Protein AF-A0A924ZEC5-F1 (afdb_monomer)

Mean predicted aligned error: 2.45 Å

Radius of gyration: 12.03 Å; Cα contacts (8 Å, |Δi|>4): 60; chains: 1; bounding box: 28×23×30 Å

Sequence (53 aa):
MAKRALITWGGWEGHQPDKVAALFAADLGEAGFEVQVTDSLACFDDAGALADL

Secondary structure (DSSP, 8-state):
--EEEEEE----TT--HHHHHHHHHHHHHHTTEEEEEESSGGGGS-HHHHHT-

Structure (mmCIF, N/CA/C/O backbone):
data_AF-A0A924ZEC5-F1
#
_entry.id   AF-A0A924ZEC5-F1
#
loop_
_atom_site.group_PDB
_atom_site.id
_atom_site.type_symbol
_atom_site.label_atom_id
_atom_site.label_alt_id
_atom_site.label_comp_id
_atom_site.label_asym_id
_atom_site.label_entity_id
_atom_site.label_seq_id
_atom_site.pdbx_PDB_ins_code
_atom_site.Cartn_x
_atom_site.Cartn_y
_atom_site.Cartn_z
_atom_site.occupancy
_atom_site.B_iso_or_equiv
_atom_site.auth_seq_id
_atom_site.auth_comp_id
_atom_site.auth_asym_id
_atom_site.auth_atom_id
_atom_site.pdbx_PDB_model_num
ATOM 1 N N . MET A 1 1 ? -10.835 0.412 17.312 1.00 67.62 1 MET A N 1
ATOM 2 C CA . MET A 1 1 ? -10.042 -0.416 16.384 1.00 67.62 1 MET A CA 1
ATOM 3 C C . MET A 1 1 ? -9.335 0.538 15.439 1.00 67.62 1 MET A C 1
ATOM 5 O O . MET A 1 1 ? -9.987 1.481 14.997 1.00 67.62 1 MET A O 1
ATOM 9 N N . ALA A 1 2 ? -8.030 0.371 15.219 1.00 78.44 2 ALA A N 1
ATOM 10 C CA . ALA A 1 2 ? -7.319 1.118 14.181 1.00 78.44 2 ALA A CA 1
ATOM 11 C C . ALA A 1 2 ? -7.867 0.700 12.806 1.00 78.44 2 ALA A C 1
ATOM 13 O O . ALA A 1 2 ? -8.273 -0.450 12.642 1.00 78.44 2 ALA A O 1
ATOM 14 N N . LYS A 1 3 ? -7.943 1.629 11.850 1.00 94.25 3 LYS A N 1
ATOM 15 C CA . LYS A 1 3 ? -8.296 1.291 10.460 1.00 94.25 3 LYS A CA 1
ATOM 16 C C . LYS A 1 3 ? -7.110 0.575 9.815 1.00 94.25 3 LYS A C 1
ATOM 18 O O . L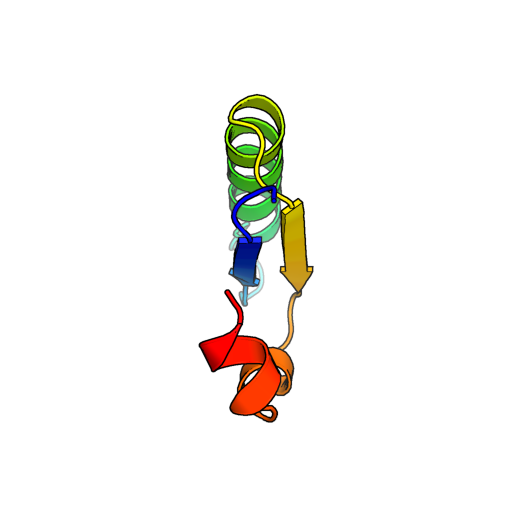YS A 1 3 ? -5.974 0.881 10.180 1.00 94.25 3 LYS A O 1
ATOM 23 N N . ARG A 1 4 ? -7.341 -0.341 8.876 1.00 97.75 4 ARG A N 1
ATOM 24 C CA . ARG A 1 4 ? -6.255 -1.083 8.230 1.00 97.75 4 ARG A CA 1
ATOM 25 C C . ARG A 1 4 ? -6.029 -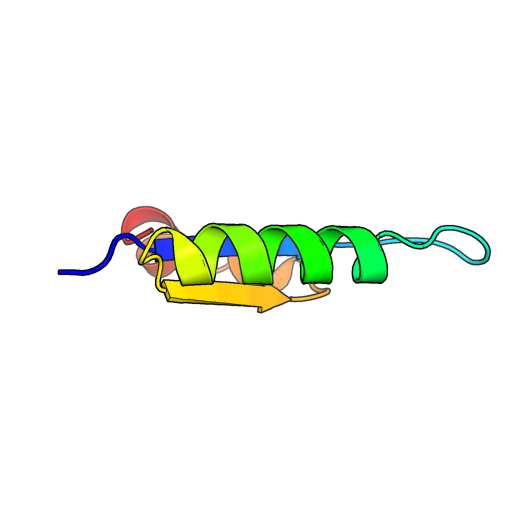0.551 6.820 1.00 97.75 4 ARG A C 1
ATOM 27 O O . ARG A 1 4 ? -6.899 0.060 6.203 1.00 97.75 4 ARG A O 1
ATOM 34 N N . ALA A 1 5 ? -4.801 -0.687 6.343 1.00 98.06 5 ALA A N 1
ATOM 35 C CA . ALA A 1 5 ? -4.426 -0.299 4.994 1.00 98.06 5 ALA A CA 1
ATOM 36 C C . ALA A 1 5 ? -3.471 -1.335 4.406 1.00 98.06 5 ALA A C 1
ATOM 38 O O . ALA A 1 5 ? -2.516 -1.757 5.057 1.00 98.06 5 ALA A O 1
ATOM 39 N N . LEU A 1 6 ? -3.715 -1.710 3.154 1.00 98.38 6 LEU A N 1
ATOM 40 C CA . LEU A 1 6 ? -2.835 -2.565 2.371 1.00 98.38 6 LEU A CA 1
ATOM 41 C C . LEU A 1 6 ? -2.178 -1.724 1.276 1.00 98.38 6 LEU A C 1
ATOM 43 O O . LEU A 1 6 ? -2.863 -1.158 0.424 1.00 98.38 6 LEU A O 1
ATOM 47 N N . ILE A 1 7 ? -0.850 -1.672 1.282 1.00 98.50 7 ILE A N 1
ATOM 48 C CA . ILE A 1 7 ? -0.043 -1.125 0.193 1.00 98.50 7 ILE A CA 1
ATOM 49 C C . ILE A 1 7 ? 0.641 -2.300 -0.500 1.00 98.50 7 ILE A C 1
ATOM 51 O O . ILE A 1 7 ? 1.454 -3.001 0.098 1.00 98.50 7 ILE A O 1
ATOM 55 N N . THR A 1 8 ? 0.339 -2.502 -1.779 1.00 98.00 8 THR A N 1
ATOM 56 C CA . THR A 1 8 ? 1.120 -3.394 -2.640 1.00 98.00 8 THR A CA 1
ATOM 57 C C . THR A 1 8 ? 1.881 -2.580 -3.676 1.00 98.00 8 THR A C 1
ATOM 59 O O . THR A 1 8 ? 1.390 -1.549 -4.145 1.00 98.00 8 THR A O 1
ATOM 62 N N . TRP A 1 9 ? 3.082 -3.018 -4.031 1.00 98.00 9 TRP A N 1
ATOM 63 C CA . TRP A 1 9 ? 3.859 -2.415 -5.103 1.00 98.00 9 TRP A CA 1
ATOM 64 C C . TRP A 1 9 ? 4.492 -3.481 -5.994 1.00 98.00 9 TRP A C 1
ATOM 66 O O . TRP A 1 9 ? 4.743 -4.608 -5.593 1.00 98.00 9 TRP A O 1
ATOM 76 N N . GLY A 1 10 ? 4.752 -3.102 -7.238 1.00 95.88 10 GLY A N 1
ATOM 77 C CA . GLY A 1 10 ? 5.468 -3.908 -8.214 1.00 95.88 10 GLY A CA 1
ATOM 78 C C . GLY A 1 10 ? 6.173 -2.973 -9.183 1.00 95.88 10 GLY A C 1
ATOM 79 O O . GLY A 1 10 ? 5.746 -1.832 -9.384 1.00 95.88 10 GLY A O 1
ATOM 80 N N . GLY A 1 11 ? 7.283 -3.414 -9.758 1.00 91.62 11 GLY A N 1
ATOM 81 C CA . GLY A 1 11 ? 8.115 -2.531 -10.562 1.00 91.62 11 GLY A CA 1
ATOM 82 C C . GLY A 1 11 ? 9.019 -3.262 -11.534 1.00 91.62 11 GLY A C 1
ATOM 83 O O . GLY A 1 11 ? 8.974 -4.480 -11.681 1.00 91.62 11 GLY A O 1
ATOM 84 N N . TRP A 1 12 ? 9.838 -2.467 -12.205 1.00 94.50 12 TRP A N 1
ATOM 85 C CA . TRP A 1 12 ? 10.874 -2.896 -13.130 1.00 94.50 12 TRP A CA 1
ATOM 86 C C . TRP A 1 12 ? 12.150 -2.111 -12.830 1.00 94.50 12 TRP A C 1
ATOM 88 O O . TRP A 1 12 ? 12.131 -1.127 -12.087 1.00 94.50 12 TRP A O 1
ATOM 98 N N . GLU A 1 13 ? 13.266 -2.533 -13.413 1.00 94.19 13 GLU A N 1
ATOM 99 C CA . GLU A 1 13 ? 14.550 -1.863 -13.228 1.00 94.19 13 GLU A CA 1
ATOM 100 C C . GLU A 1 13 ? 14.473 -0.374 -13.612 1.00 94.19 13 GLU A C 1
ATOM 102 O O . GLU A 1 13 ? 14.027 -0.008 -14.698 1.00 94.19 13 GLU A O 1
ATOM 107 N N . GLY A 1 14 ? 14.890 0.497 -12.693 1.00 94.19 14 GLY A N 1
ATOM 108 C CA . GLY A 1 14 ? 14.815 1.952 -12.853 1.00 94.19 14 GLY A CA 1
ATOM 109 C C . GLY A 1 14 ? 13.523 2.595 -12.331 1.00 94.19 14 GLY A C 1
ATOM 110 O O . GLY A 1 14 ? 13.509 3.808 -12.128 1.00 94.19 14 GLY A O 1
ATOM 111 N N . HIS A 1 15 ? 12.473 1.821 -12.038 1.00 95.56 15 HIS A N 1
ATOM 112 C CA . HIS A 1 15 ? 11.299 2.298 -11.301 1.00 95.56 15 HIS A CA 1
ATOM 113 C C . HIS A 1 15 ? 11.503 2.108 -9.788 1.00 95.56 15 HIS A C 1
ATOM 115 O O . HIS A 1 15 ? 12.057 1.099 -9.363 1.00 95.56 15 HIS A O 1
ATOM 121 N N . GLN A 1 16 ? 11.066 3.075 -8.971 1.00 96.62 16 GLN A N 1
ATOM 122 C CA . GLN A 1 16 ? 11.275 3.080 -7.509 1.00 96.62 16 GLN A CA 1
ATOM 123 C C . GLN A 1 16 ? 9.952 3.163 -6.715 1.00 96.62 16 GLN A C 1
ATOM 125 O O . GLN A 1 16 ? 9.748 4.114 -5.952 1.00 96.62 16 GLN A O 1
ATOM 130 N N . PRO A 1 17 ? 9.009 2.224 -6.917 1.00 97.56 17 PRO A N 1
ATOM 131 C CA . PRO A 1 17 ? 7.710 2.246 -6.244 1.00 97.56 17 PRO A CA 1
ATOM 132 C C . PRO A 1 17 ? 7.804 1.863 -4.759 1.00 97.56 17 PRO A C 1
ATOM 134 O O . PRO A 1 17 ? 6.987 2.315 -3.962 1.00 97.56 17 PRO A O 1
ATOM 137 N N . ASP A 1 18 ? 8.826 1.098 -4.379 1.00 96.81 18 ASP A N 1
ATOM 138 C CA . ASP A 1 18 ? 9.170 0.738 -3.001 1.00 96.81 18 ASP A CA 1
ATOM 139 C C . ASP A 1 18 ? 9.348 1.981 -2.115 1.00 96.81 18 ASP A C 1
ATOM 141 O O . ASP A 1 18 ? 8.826 2.049 -1.001 1.00 96.81 18 ASP A O 1
ATOM 145 N N . LYS A 1 19 ? 10.015 3.014 -2.643 1.00 97.38 19 LYS A N 1
ATOM 146 C CA . LYS A 1 19 ? 10.231 4.275 -1.925 1.00 97.38 19 LYS A CA 1
ATOM 147 C C . LYS A 1 19 ? 8.925 5.013 -1.675 1.00 97.38 19 LYS A C 1
ATOM 149 O O . LYS A 1 19 ? 8.714 5.531 -0.585 1.00 97.38 19 LYS A O 1
ATOM 154 N N . VAL A 1 20 ? 8.045 5.051 -2.675 1.00 97.44 20 VAL A N 1
ATOM 155 C CA . VAL A 1 20 ? 6.729 5.690 -2.547 1.00 97.44 20 VAL A CA 1
ATOM 156 C C . VAL A 1 20 ? 5.858 4.908 -1.563 1.00 97.44 20 VAL A C 1
ATOM 158 O O . VAL A 1 20 ? 5.249 5.514 -0.687 1.00 97.44 20 VAL A O 1
ATOM 161 N N . ALA A 1 21 ? 5.862 3.574 -1.636 1.00 98.56 21 ALA A N 1
ATOM 162 C CA . ALA A 1 21 ? 5.163 2.716 -0.683 1.00 98.56 21 ALA A CA 1
ATOM 163 C C . ALA A 1 21 ? 5.610 2.975 0.766 1.00 98.56 21 ALA A C 1
ATOM 165 O O . ALA A 1 21 ? 4.763 3.085 1.651 1.00 98.56 21 ALA A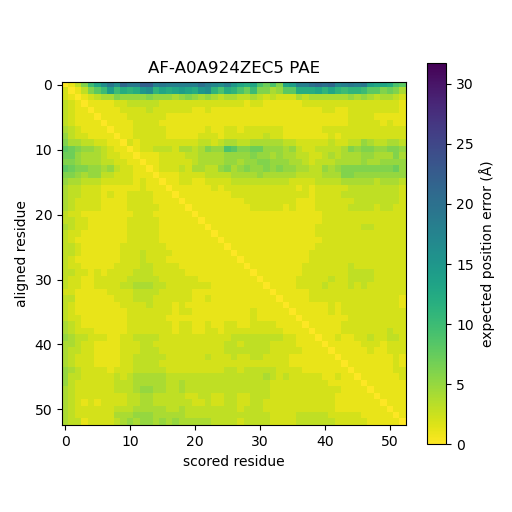 O 1
ATOM 166 N N . ALA A 1 22 ? 6.917 3.141 1.003 1.00 98.50 22 ALA A N 1
ATOM 167 C CA . ALA A 1 22 ? 7.457 3.453 2.325 1.00 98.50 22 ALA A CA 1
ATOM 168 C C . ALA A 1 22 ? 7.009 4.829 2.852 1.00 98.50 22 ALA A C 1
ATOM 170 O O . ALA A 1 22 ? 6.669 4.939 4.029 1.00 98.50 22 ALA A O 1
ATOM 171 N N . LEU A 1 23 ? 6.969 5.857 1.993 1.00 98.62 23 LEU A N 1
ATOM 172 C CA . LEU A 1 23 ? 6.485 7.192 2.373 1.00 98.62 23 LEU A CA 1
ATOM 173 C C . LEU A 1 23 ? 5.018 7.147 2.822 1.00 98.62 23 LEU A C 1
ATOM 175 O O . LEU A 1 23 ? 4.698 7.581 3.923 1.00 98.62 23 LEU A O 1
ATOM 179 N N . PHE A 1 24 ? 4.141 6.538 2.022 1.00 98.50 24 PHE A N 1
ATOM 180 C CA . PHE A 1 24 ? 2.721 6.447 2.372 1.00 98.50 24 PHE A CA 1
ATOM 181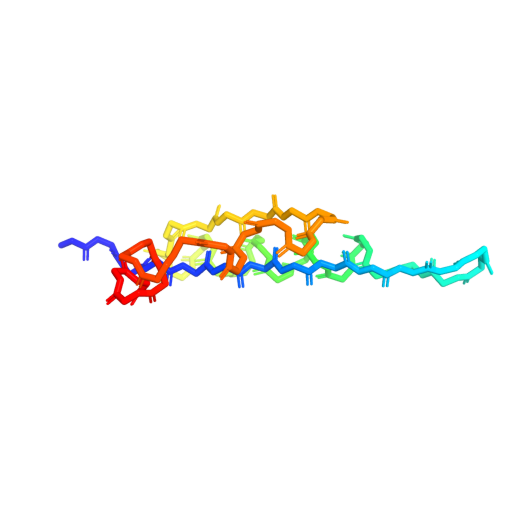 C C . PHE A 1 24 ? 2.455 5.535 3.572 1.00 98.50 24 PHE A C 1
ATOM 183 O O . PHE A 1 24 ? 1.528 5.794 4.336 1.00 98.50 24 PHE A O 1
ATOM 190 N N . ALA A 1 25 ? 3.255 4.483 3.769 1.00 98.62 25 ALA A N 1
ATOM 191 C CA . ALA A 1 25 ? 3.145 3.650 4.960 1.00 98.62 25 ALA A CA 1
ATOM 192 C C . ALA A 1 25 ? 3.442 4.443 6.242 1.00 98.62 25 ALA A C 1
ATOM 194 O O . ALA A 1 25 ? 2.744 4.260 7.239 1.00 98.62 25 ALA A O 1
ATOM 195 N N . ALA A 1 26 ? 4.431 5.344 6.204 1.00 98.62 26 ALA A N 1
ATOM 196 C CA . ALA A 1 26 ? 4.727 6.243 7.315 1.00 98.62 26 ALA A CA 1
ATOM 197 C C . ALA A 1 26 ? 3.571 7.225 7.565 1.00 98.62 26 ALA A C 1
ATOM 199 O O . ALA A 1 26 ? 3.048 7.262 8.678 1.00 98.62 26 ALA A O 1
ATOM 200 N N . ASP A 1 27 ? 3.108 7.927 6.525 1.00 98.69 27 ASP A N 1
ATOM 201 C CA . ASP A 1 27 ? 2.012 8.903 6.632 1.00 98.69 27 ASP A CA 1
ATOM 202 C C . ASP A 1 27 ? 0.722 8.269 7.192 1.00 98.69 27 ASP A C 1
ATOM 204 O O . ASP A 1 27 ? 0.046 8.834 8.055 1.00 98.69 27 ASP A O 1
ATOM 208 N N . LEU A 1 28 ? 0.375 7.063 6.729 1.00 98.19 28 LEU A N 1
ATOM 209 C CA . LEU A 1 28 ? -0.793 6.324 7.216 1.00 98.19 28 LEU A CA 1
ATOM 210 C C . LEU A 1 28 ? -0.603 5.826 8.653 1.00 98.19 28 LEU A C 1
ATOM 212 O O . LEU A 1 28 ? -1.549 5.870 9.444 1.00 98.19 28 LEU A O 1
ATOM 216 N N . GLY A 1 29 ? 0.607 5.389 9.008 1.00 97.56 29 GLY A N 1
ATOM 217 C CA . GLY A 1 29 ? 0.951 5.022 10.380 1.00 97.56 29 GLY A CA 1
ATOM 218 C C . GLY A 1 29 ? 0.782 6.197 11.348 1.00 97.56 29 GLY A C 1
ATOM 219 O O . GLY A 1 29 ? 0.154 6.044 12.396 1.00 97.56 29 GLY A O 1
ATOM 220 N N . GLU A 1 30 ? 1.250 7.391 10.972 1.00 98.19 30 GLU A N 1
ATOM 221 C CA . GLU A 1 30 ? 1.042 8.631 11.739 1.00 98.19 30 GLU A CA 1
ATOM 222 C C . GLU A 1 30 ? -0.443 9.007 11.854 1.00 98.19 30 GLU A C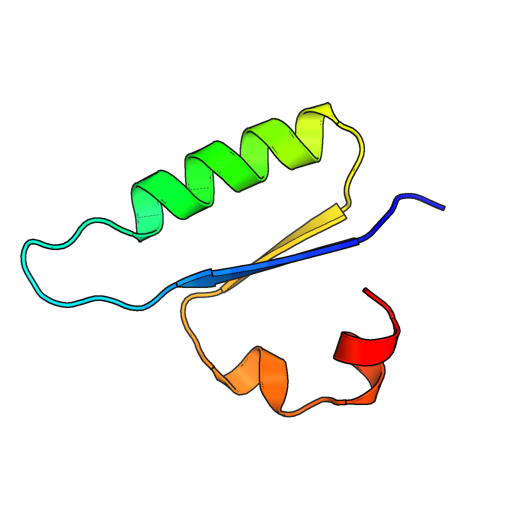 1
ATOM 224 O O . GLU A 1 30 ? -0.888 9.496 12.895 1.00 98.19 30 GLU A O 1
ATOM 229 N N . ALA A 1 31 ? -1.240 8.710 10.824 1.00 97.38 31 ALA A N 1
ATOM 230 C CA . ALA A 1 31 ? -2.693 8.871 10.843 1.00 97.38 31 ALA A CA 1
ATOM 231 C C . ALA A 1 31 ? -3.438 7.794 11.667 1.00 97.38 31 ALA A C 1
ATOM 233 O O . ALA A 1 31 ? -4.668 7.839 11.765 1.00 97.38 31 ALA A O 1
ATOM 234 N N . GLY A 1 32 ? -2.723 6.841 12.276 1.00 97.44 32 GLY A N 1
ATOM 235 C CA . GLY A 1 32 ? -3.284 5.813 13.154 1.00 97.44 32 GLY A CA 1
ATOM 236 C C . GLY A 1 32 ? -3.812 4.570 12.434 1.00 97.44 32 GLY A C 1
ATOM 237 O O . GLY A 1 32 ? -4.671 3.876 12.988 1.00 97.44 32 GLY A O 1
ATOM 238 N N . PHE A 1 33 ? -3.340 4.293 11.215 1.00 98.19 33 PHE A N 1
ATOM 239 C CA . PHE A 1 33 ? -3.638 3.050 10.506 1.00 98.19 33 PHE A CA 1
ATOM 240 C C . PHE A 1 33 ? -2.668 1.930 10.888 1.00 98.19 33 PHE A C 1
ATOM 242 O O . PHE A 1 33 ? -1.484 2.155 11.133 1.00 98.19 33 PHE A O 1
ATOM 249 N N . GLU A 1 34 ? -3.163 0.697 10.855 1.00 98.00 34 GLU A N 1
ATOM 250 C CA . GLU A 1 34 ? -2.323 -0.496 10.791 1.00 98.00 34 GLU A CA 1
ATOM 251 C C . GLU A 1 34 ? -2.026 -0.800 9.317 1.00 98.00 34 GLU A C 1
ATOM 253 O O . GLU A 1 34 ? -2.927 -1.147 8.549 1.00 98.00 34 GLU A O 1
ATOM 258 N N . VAL A 1 35 ? -0.772 -0.612 8.902 1.00 98.19 35 VAL A N 1
ATOM 259 C CA . VAL A 1 35 ? -0.377 -0.689 7.490 1.00 98.19 35 VAL A CA 1
ATOM 260 C C . VAL A 1 35 ? 0.379 -1.983 7.209 1.00 98.19 35 VAL A C 1
ATOM 262 O O . VAL A 1 35 ? 1.420 -2.250 7.808 1.00 98.19 35 VAL A O 1
ATOM 265 N N . GLN A 1 36 ? -0.102 -2.749 6.234 1.00 98.06 36 GLN A N 1
ATOM 266 C CA . GLN A 1 36 ? 0.619 -3.866 5.635 1.00 98.06 36 GLN A CA 1
ATOM 267 C C . GLN A 1 36 ? 1.216 -3.426 4.295 1.00 98.06 36 GLN A C 1
ATOM 269 O O . GLN A 1 36 ? 0.499 -2.920 3.433 1.00 98.06 36 GLN A O 1
ATOM 274 N N . VAL A 1 37 ? 2.516 -3.658 4.098 1.00 98.38 37 VAL A N 1
ATOM 275 C CA . VAL A 1 37 ? 3.209 -3.399 2.827 1.00 98.38 37 VAL A CA 1
ATOM 276 C C . VAL A 1 37 ? 3.716 -4.716 2.245 1.00 98.38 37 VAL A C 1
ATOM 278 O O . VAL A 1 37 ? 4.310 -5.519 2.963 1.00 98.38 37 VAL A O 1
ATOM 281 N N . THR A 1 38 ? 3.497 -4.951 0.953 1.00 98.19 38 THR A N 1
ATOM 282 C CA . THR A 1 38 ? 3.980 -6.146 0.244 1.00 98.19 38 THR A CA 1
ATOM 283 C C . THR A 1 38 ? 4.369 -5.822 -1.198 1.00 98.19 38 THR A C 1
ATOM 285 O O . THR A 1 38 ? 3.840 -4.897 -1.802 1.00 98.19 38 THR A O 1
ATOM 288 N N . ASP A 1 39 ? 5.289 -6.592 -1.759 1.00 97.25 39 ASP A N 1
ATOM 289 C CA . ASP A 1 39 ? 5.736 -6.524 -3.153 1.00 97.25 39 ASP A CA 1
ATOM 290 C C . ASP A 1 39 ? 5.136 -7.642 -4.029 1.00 97.25 39 ASP A C 1
ATOM 292 O O . ASP A 1 39 ? 5.581 -7.899 -5.148 1.00 97.25 39 ASP A O 1
ATOM 296 N N . SER A 1 40 ? 4.120 -8.336 -3.508 1.00 96.56 40 SER A N 1
ATOM 297 C CA . SER A 1 40 ? 3.470 -9.470 -4.156 1.00 96.56 40 SER A CA 1
ATOM 298 C C . SER A 1 40 ? 1.965 -9.261 -4.299 1.00 96.56 40 S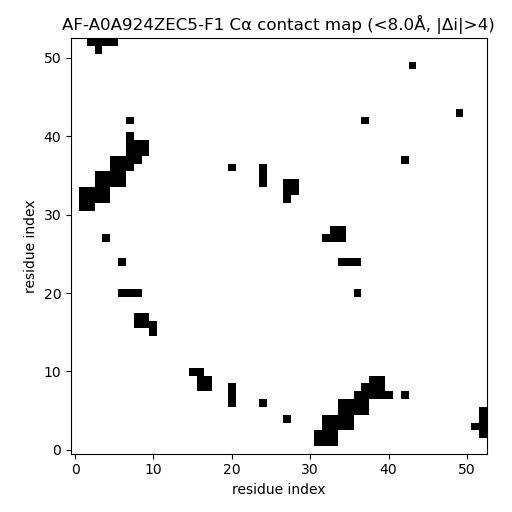ER A C 1
ATOM 300 O O . SER A 1 40 ? 1.303 -8.667 -3.443 1.00 96.56 40 SER A O 1
ATOM 302 N N . LEU A 1 41 ? 1.404 -9.831 -5.368 1.00 97.31 41 LEU A N 1
ATOM 303 C CA . LEU A 1 41 ? -0.040 -9.880 -5.605 1.00 97.31 41 LEU A CA 1
ATOM 304 C C . LEU A 1 41 ? -0.756 -10.947 -4.760 1.00 97.31 41 LEU A C 1
ATOM 306 O O . LEU A 1 41 ? -1.981 -10.950 -4.724 1.00 97.31 41 LEU A O 1
ATOM 310 N N . ALA A 1 42 ? -0.024 -11.801 -4.034 1.00 97.38 42 ALA A N 1
ATOM 311 C CA . ALA A 1 42 ? -0.606 -12.842 -3.178 1.00 97.38 42 ALA A CA 1
ATOM 312 C C . ALA A 1 42 ? -1.510 -12.287 -2.058 1.00 97.38 42 ALA A C 1
ATOM 314 O O . ALA A 1 42 ? -2.346 -13.001 -1.514 1.00 97.38 42 ALA A O 1
ATOM 315 N N . CYS A 1 43 ? -1.383 -10.998 -1.720 1.00 96.88 43 CYS A N 1
ATOM 316 C CA . CYS A 1 43 ? -2.298 -10.325 -0.795 1.00 96.88 43 CYS A CA 1
ATOM 317 C C . CYS A 1 43 ? -3.756 -10.288 -1.283 1.00 96.88 43 CYS A C 1
ATOM 319 O O . CYS A 1 43 ? -4.655 -10.086 -0.471 1.00 96.88 43 CYS A O 1
ATOM 321 N N . PHE A 1 44 ? -4.000 -10.501 -2.579 1.00 97.75 44 PHE A N 1
ATOM 322 C CA . PHE A 1 44 ? -5.345 -10.541 -3.146 1.00 97.75 44 PHE A CA 1
ATOM 323 C C . PHE A 1 44 ? -5.990 -11.931 -3.129 1.00 97.75 44 PHE A C 1
ATOM 325 O O . PHE A 1 44 ? -7.174 -12.047 -3.444 1.00 97.75 44 PH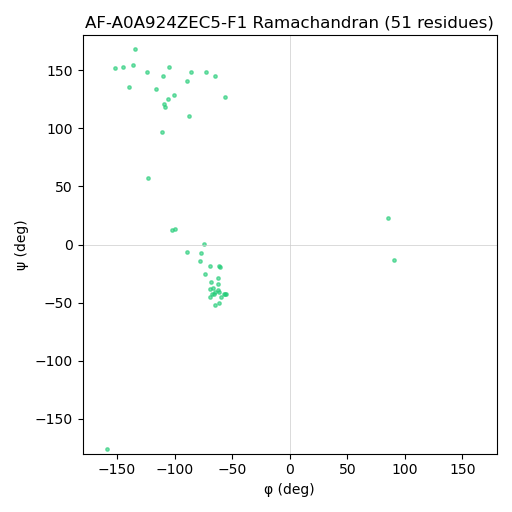E A O 1
ATOM 332 N N . ASP A 1 45 ? -5.249 -12.973 -2.743 1.00 98.25 45 ASP A N 1
ATOM 333 C CA . ASP A 1 45 ? -5.743 -14.354 -2.768 1.00 98.25 45 ASP A CA 1
ATOM 334 C C . ASP A 1 45 ? -6.684 -14.671 -1.588 1.00 98.25 45 ASP A C 1
ATOM 336 O O . ASP A 1 45 ? -7.405 -15.670 -1.619 1.00 98.25 45 ASP A O 1
ATOM 340 N N . ASP A 1 46 ? -6.718 -13.816 -0.560 1.00 97.31 46 ASP A N 1
ATOM 341 C CA . ASP A 1 46 ? -7.584 -13.953 0.613 1.00 97.31 46 ASP A CA 1
ATOM 342 C C . ASP A 1 46 ? -8.669 -12.866 0.639 1.00 97.31 46 ASP A C 1
ATOM 344 O O . ASP A 1 46 ? -8.478 -11.746 1.118 1.00 97.31 46 ASP A O 1
ATOM 348 N N . ALA A 1 47 ? -9.858 -13.220 0.150 1.00 97.56 47 ALA A N 1
ATOM 349 C CA . ALA A 1 47 ? -11.016 -12.331 0.159 1.00 97.56 47 ALA A CA 1
ATOM 350 C C . ALA A 1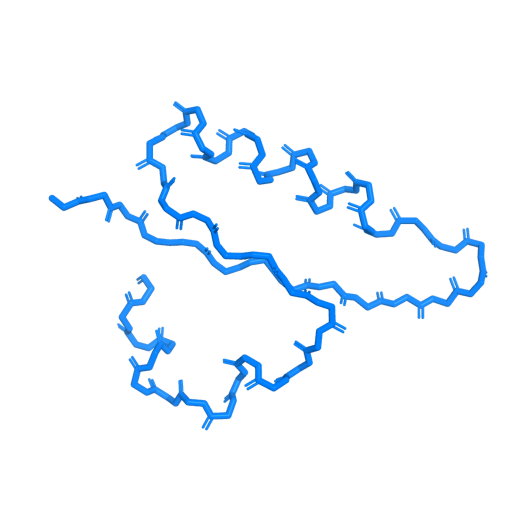 47 ? -11.471 -11.930 1.576 1.00 97.56 47 ALA A C 1
ATOM 352 O O . ALA A 1 47 ? -12.034 -10.849 1.746 1.00 97.56 47 ALA A O 1
ATOM 353 N N . GLY A 1 48 ? -11.245 -12.781 2.584 1.00 97.62 48 GLY A N 1
ATOM 354 C CA . GLY A 1 48 ? -11.574 -12.476 3.975 1.00 97.62 48 GLY A CA 1
ATOM 355 C C . GLY A 1 48 ? -10.666 -11.386 4.530 1.00 97.62 48 GLY A C 1
ATOM 356 O O . GLY A 1 48 ? -11.158 -10.424 5.114 1.00 97.62 48 GLY A O 1
ATOM 357 N N . ALA A 1 49 ? -9.362 -11.490 4.267 1.00 95.00 49 ALA A N 1
ATOM 358 C CA . ALA A 1 49 ? -8.398 -10.456 4.628 1.00 95.00 49 ALA A CA 1
ATOM 359 C C . ALA A 1 49 ? -8.699 -9.115 3.936 1.00 95.00 49 ALA A C 1
ATOM 361 O O . ALA A 1 49 ? -8.628 -8.075 4.585 1.00 95.00 49 ALA A O 1
ATOM 362 N N . LEU A 1 50 ? -9.085 -9.128 2.652 1.00 96.62 50 LEU A N 1
ATOM 363 C CA . LEU A 1 50 ? -9.457 -7.908 1.920 1.00 96.62 50 LEU A CA 1
ATOM 364 C C . LEU A 1 50 ? -10.740 -7.254 2.446 1.00 96.62 50 LEU A C 1
ATOM 366 O O . LEU A 1 50 ? -10.838 -6.029 2.466 1.00 96.62 50 LEU A O 1
ATOM 370 N N . ALA A 1 51 ? -11.731 -8.054 2.844 1.00 96.12 51 ALA A N 1
ATOM 371 C CA . ALA A 1 51 ? -12.978 -7.546 3.412 1.00 96.12 51 ALA A CA 1
ATOM 372 C C . ALA A 1 51 ? -12.793 -6.930 4.812 1.00 96.12 51 ALA A C 1
ATOM 374 O O . ALA A 1 51 ? -13.659 -6.179 5.258 1.00 96.12 51 ALA A O 1
ATOM 375 N N . ASP A 1 52 ? -11.687 -7.256 5.485 1.00 93.62 52 ASP A N 1
ATOM 376 C CA . ASP A 1 52 ? -11.328 -6.807 6.834 1.00 93.62 52 ASP A CA 1
ATOM 377 C C . ASP A 1 52 ? -10.318 -5.635 6.834 1.00 93.62 52 ASP A C 1
ATOM 379 O O . ASP A 1 52 ? -9.714 -5.343 7.868 1.00 93.62 52 ASP A O 1
ATOM 383 N N . LEU A 1 53 ? -10.095 -4.980 5.684 1.00 93.00 53 LEU A N 1
ATOM 384 C CA . LEU A 1 53 ? -9.296 -3.747 5.575 1.00 93.00 53 LEU A CA 1
ATOM 385 C C . LEU A 1 53 ? -10.056 -2.508 6.089 1.00 93.00 53 LEU A C 1
ATOM 387 O O . LEU A 1 53 ? -11.248 -2.342 5.746 1.00 93.00 53 LEU A O 1
#

Solvent-accessible surface area (backbone atoms only — not comparable to full-atom values): 3298 Å² total; per-residue (Å²): 131,69,52,47,43,80,46,69,44,78,78,54,95,93,58,67,48,68,60,54,51,52,52,53,46,50,57,39,42,76,71,51,33,51,67,49,76,43,73,55,74,69,72,69,75,40,66,68,65,60,72,68,78

Nearest PDB structures (foldseek):
  6q2d-assembly1_B  TM=6.393E-01  e=8.184E-01  Methanobrevibacter smithii
  3qkw-assembly1_B  TM=5.400E-01  e=4.189E+00  Streptococcus parasanguinis
  4mlq-assembly1_A  TM=4.367E-01  e=6.744E+00  Priestia megaterium
  7r5y-assembly2_B  TM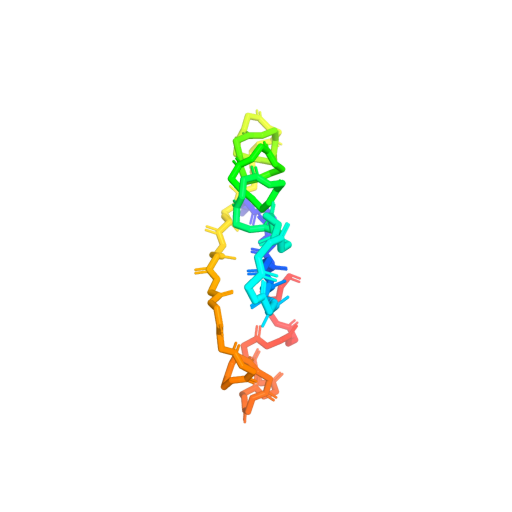=5.530E-01  e=8.271E+00  Prevotella sp. CAG:617

pLDDT: mean 96.17, std 4.97, range [67.62, 98.69]

Foldseek 3Di:
DFAEEEAEDEDDPPDDVVVVSVVVQVVSVVVRYHYDYYPDPVCVVDPPSVVRD